Protein AF-A0A920JZI4-F1 (afdb_monomer_lite)

Sequence (38 aa):
MEFGTGCLKITPAHDFNDYKIGKKHDLEFINILIKMGN

Foldseek 3Di:
DDDPPPDDDAQLQPDPVSVVVCVVVVHDHDDPADPPGD

Radius of gyration: 12.33 Å; chains: 1; bounding box: 28×23×27 Å

Secondary structure (DSSP, 8-state):
--SSSS-----TTT-HHHHHHHHHTT--------TT--

pLDDT: mean 90.31, std 10.0, range [56.22, 98.06]

Structure (mmCIF, N/CA/C/O backbone):
data_AF-A0A920JZI4-F1
#
_entry.id   AF-A0A920JZI4-F1
#
loop_
_atom_site.group_PDB
_atom_site.id
_atom_site.type_symbol
_atom_site.label_atom_id
_atom_site.label_alt_id
_atom_site.label_comp_id
_atom_site.label_asym_id
_atom_site.label_entity_id
_atom_site.label_seq_id
_atom_site.pdbx_PDB_ins_code
_atom_site.Cartn_x
_atom_site.Cartn_y
_atom_site.Cartn_z
_atom_site.occupancy
_atom_site.B_iso_or_equiv
_atom_site.auth_seq_id
_atom_site.auth_comp_id
_atom_site.auth_asym_id
_atom_site.auth_atom_id
_atom_site.pdbx_PDB_model_num
ATOM 1 N N . MET A 1 1 ? -6.568 13.076 16.928 1.00 56.22 1 MET A N 1
ATOM 2 C CA . MET A 1 1 ? -5.610 12.611 15.907 1.00 56.22 1 MET A CA 1
ATOM 3 C C . MET A 1 1 ? -5.161 13.828 15.134 1.00 56.22 1 MET A C 1
ATOM 5 O O . MET A 1 1 ? -5.963 14.393 14.409 1.00 56.22 1 MET A O 1
ATOM 9 N N . GLU A 1 2 ? -3.913 14.226 15.342 1.00 76.31 2 GLU A N 1
ATOM 10 C CA . GLU A 1 2 ? -3.179 15.173 14.508 1.00 76.31 2 GLU A CA 1
ATOM 11 C C . GLU A 1 2 ? -1.870 14.473 14.122 1.00 76.31 2 GLU A C 1
ATOM 13 O O . GLU A 1 2 ? -1.042 14.171 14.977 1.00 76.31 2 GLU A O 1
ATOM 18 N N . PHE A 1 3 ? -1.762 14.130 12.841 1.00 74.38 3 PHE A N 1
ATOM 19 C CA . PHE A 1 3 ? -0.548 13.996 12.037 1.00 74.38 3 PHE A CA 1
ATOM 20 C C . PHE A 1 3 ? -1.020 13.902 10.579 1.00 74.38 3 PHE A C 1
ATOM 22 O O . PHE A 1 3 ? -1.886 13.083 10.261 1.00 74.38 3 PHE A O 1
ATOM 29 N N . GLY A 1 4 ? -0.466 14.753 9.708 1.00 78.38 4 GLY A N 1
ATOM 30 C CA . GLY A 1 4 ? -0.867 14.877 8.303 1.00 78.38 4 GLY A CA 1
ATOM 31 C C . GLY A 1 4 ? -2.262 15.489 8.093 1.00 78.38 4 GLY A C 1
ATOM 32 O O . GLY A 1 4 ? -2.905 15.962 9.024 1.00 78.38 4 GLY A O 1
ATOM 33 N N . THR A 1 5 ? -2.742 15.474 6.847 1.00 91.69 5 THR A N 1
ATOM 34 C CA . THR A 1 5 ? -4.009 16.105 6.416 1.00 91.69 5 THR A CA 1
ATOM 35 C C . THR A 1 5 ? -5.265 15.287 6.737 1.00 91.69 5 THR A C 1
ATOM 37 O O . THR A 1 5 ? -6.363 15.656 6.332 1.00 91.69 5 THR A O 1
ATOM 40 N N . GLY A 1 6 ? -5.117 14.143 7.408 1.00 90.25 6 GLY A N 1
ATOM 41 C CA . GLY A 1 6 ? -6.183 13.148 7.556 1.00 90.25 6 GLY A CA 1
ATOM 42 C C . GLY A 1 6 ? -6.339 12.211 6.350 1.00 90.25 6 GLY A C 1
ATOM 43 O O . GLY A 1 6 ? -7.139 11.281 6.410 1.00 90.25 6 GLY A O 1
ATOM 44 N N . CYS A 1 7 ? -5.549 12.396 5.286 1.00 90.19 7 CYS A N 1
ATOM 45 C CA . CYS A 1 7 ? -5.456 11.472 4.156 1.00 90.19 7 CYS A CA 1
ATOM 46 C C . CYS A 1 7 ? -4.039 10.895 4.044 1.00 90.19 7 CYS A C 1
ATOM 48 O O . CYS A 1 7 ? -3.053 11.603 4.248 1.00 90.19 7 CYS A O 1
ATOM 50 N N . LEU A 1 8 ? -3.941 9.6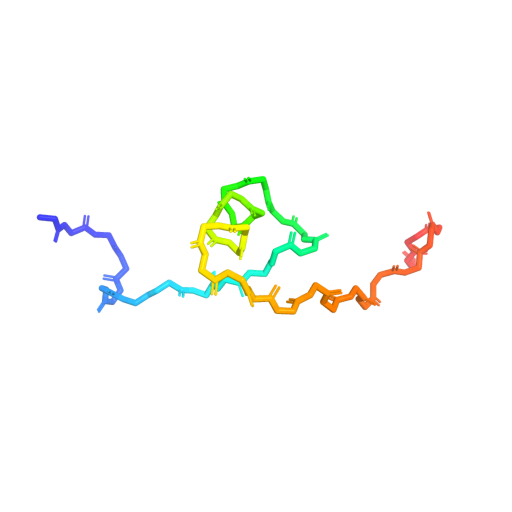12 3.690 1.00 92.06 8 LEU A N 1
ATOM 51 C CA . LEU A 1 8 ? -2.680 8.884 3.558 1.00 92.06 8 LEU A CA 1
ATOM 52 C C . LEU A 1 8 ? -2.551 8.310 2.143 1.00 92.06 8 LEU A C 1
ATOM 54 O O . LEU A 1 8 ? -3.505 7.750 1.607 1.00 92.06 8 LEU A O 1
ATOM 58 N N . LYS A 1 9 ? -1.364 8.439 1.545 1.00 93.75 9 LYS A N 1
ATOM 59 C CA . LYS A 1 9 ? -1.018 7.753 0.294 1.00 93.75 9 LYS A CA 1
ATOM 60 C C . LYS A 1 9 ? -0.764 6.275 0.593 1.00 93.75 9 LYS A C 1
ATOM 62 O O . LYS A 1 9 ? 0.050 5.992 1.460 1.00 93.75 9 LYS A O 1
ATOM 67 N N . ILE A 1 10 ? -1.398 5.383 -0.168 1.00 95.94 10 ILE A N 1
ATOM 68 C CA . ILE A 1 10 ? -1.232 3.930 -0.053 1.00 95.94 10 ILE A CA 1
ATOM 69 C C . ILE A 1 10 ? -0.488 3.400 -1.284 1.00 95.94 10 ILE A C 1
ATOM 71 O O . ILE A 1 10 ? -0.911 3.616 -2.419 1.00 95.94 10 ILE A O 1
ATOM 75 N N . THR A 1 11 ? 0.616 2.696 -1.057 1.00 95.94 11 THR A N 1
ATOM 76 C CA . THR A 1 11 ? 1.482 2.062 -2.060 1.00 95.94 11 THR A CA 1
ATOM 77 C C . THR A 1 11 ? 1.753 0.594 -1.690 1.00 95.94 11 THR A C 1
ATOM 79 O O . THR A 1 11 ? 2.820 0.270 -1.164 1.00 95.94 11 THR A O 1
ATOM 82 N N . PRO A 1 12 ? 0.812 -0.333 -1.971 1.00 96.50 12 PRO A N 1
ATOM 83 C CA . PRO A 1 12 ? 0.850 -1.706 -1.447 1.00 96.50 12 PRO A CA 1
ATOM 84 C C . PRO A 1 12 ? 2.068 -2.538 -1.872 1.00 96.50 12 PRO A C 1
ATOM 86 O O . PRO A 1 12 ? 2.421 -3.504 -1.200 1.00 96.50 12 PRO A O 1
ATOM 89 N N . ALA A 1 13 ? 2.712 -2.175 -2.984 1.00 95.75 13 ALA A N 1
ATOM 90 C CA . ALA A 1 13 ? 3.920 -2.832 -3.481 1.00 95.75 13 ALA A CA 1
ATOM 91 C C . ALA A 1 13 ? 5.220 -2.348 -2.806 1.00 95.75 13 ALA A C 1
ATOM 93 O O . ALA A 1 13 ? 6.283 -2.907 -3.073 1.00 95.75 13 ALA A O 1
ATOM 94 N N . HIS A 1 14 ? 5.155 -1.309 -1.966 1.00 94.94 14 HIS A N 1
ATOM 95 C CA . HIS A 1 14 ? 6.336 -0.575 -1.502 1.00 94.94 14 HIS A CA 1
ATOM 96 C C . HIS A 1 14 ? 6.397 -0.346 0.015 1.00 94.94 14 HIS A C 1
ATOM 98 O O . HIS A 1 14 ? 7.466 -0.008 0.517 1.00 94.94 14 HIS A O 1
ATOM 104 N N . ASP A 1 15 ? 5.301 -0.559 0.749 1.00 96.06 15 ASP A N 1
ATOM 105 C CA . ASP A 1 15 ? 5.252 -0.430 2.210 1.00 96.06 15 ASP A CA 1
ATOM 106 C C . ASP A 1 15 ? 4.457 -1.578 2.864 1.00 96.06 15 ASP A C 1
ATOM 108 O O . ASP A 1 15 ? 3.453 -2.058 2.332 1.00 96.06 15 ASP A O 1
ATOM 112 N N . PHE A 1 16 ? 4.902 -2.041 4.037 1.00 96.44 16 PHE A N 1
ATOM 113 C CA . PHE A 1 16 ? 4.297 -3.191 4.721 1.00 96.44 16 PHE A CA 1
ATOM 114 C C . PHE A 1 16 ? 2.929 -2.897 5.350 1.00 96.4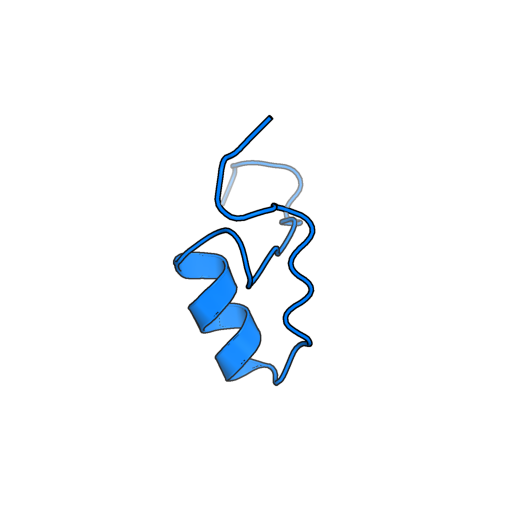4 16 PHE A C 1
ATOM 116 O O . PHE A 1 16 ? 2.097 -3.806 5.454 1.00 96.44 16 PHE A O 1
ATOM 123 N N . ASN A 1 17 ? 2.685 -1.666 5.803 1.00 96.38 17 ASN A N 1
ATOM 124 C CA . ASN A 1 17 ? 1.375 -1.273 6.319 1.00 96.38 17 ASN A CA 1
ATOM 125 C C . ASN A 1 17 ? 0.394 -1.117 5.158 1.00 96.38 17 ASN A C 1
ATOM 127 O O . ASN A 1 17 ? -0.718 -1.652 5.222 1.00 96.38 17 ASN A O 1
ATOM 131 N N . ASP A 1 18 ? 0.846 -0.507 4.064 1.00 97.19 18 ASP A N 1
ATOM 132 C CA . ASP A 1 18 ? 0.070 -0.381 2.832 1.00 97.19 18 ASP A CA 1
ATOM 133 C C . ASP A 1 18 ? -0.264 -1.745 2.225 1.00 97.19 18 ASP A C 1
ATOM 135 O O . ASP A 1 18 ? -1.380 -1.939 1.748 1.00 97.19 18 ASP A O 1
ATOM 139 N N . TYR A 1 19 ? 0.645 -2.724 2.297 1.00 97.19 19 TYR A N 1
ATOM 140 C CA . TYR A 1 19 ? 0.386 -4.097 1.852 1.00 97.19 19 TYR A CA 1
ATOM 141 C C . TYR A 1 19 ? -0.820 -4.709 2.578 1.00 97.19 19 TYR A C 1
ATOM 143 O O . TYR A 1 19 ? -1.706 -5.297 1.952 1.00 97.19 19 TYR A O 1
ATOM 151 N N . LYS A 1 20 ? -0.882 -4.556 3.907 1.00 97.69 20 LYS A N 1
ATOM 152 C CA . LYS A 1 20 ? -1.992 -5.078 4.721 1.00 97.69 20 LYS A CA 1
ATOM 153 C C . LYS A 1 20 ? -3.306 -4.377 4.385 1.00 97.69 20 LYS A C 1
ATOM 155 O O . LYS A 1 20 ? -4.337 -5.040 4.285 1.00 97.69 20 LYS A O 1
ATOM 160 N N . ILE A 1 21 ? -3.265 -3.059 4.189 1.00 96.94 21 ILE A N 1
ATOM 161 C CA . ILE A 1 21 ? -4.430 -2.262 3.782 1.00 96.94 21 ILE A CA 1
ATOM 162 C C . ILE A 1 21 ? -4.892 -2.696 2.384 1.00 96.94 21 ILE A C 1
ATOM 164 O O . ILE A 1 21 ? -6.068 -2.998 2.198 1.00 96.94 21 ILE A O 1
ATOM 168 N N . GLY A 1 22 ? -3.967 -2.835 1.434 1.00 97.12 22 GLY A N 1
ATOM 169 C CA . GLY A 1 22 ? -4.244 -3.294 0.076 1.00 97.12 22 GLY A CA 1
ATOM 170 C C . GLY A 1 22 ? -4.874 -4.683 0.043 1.00 97.12 22 GLY A C 1
ATOM 1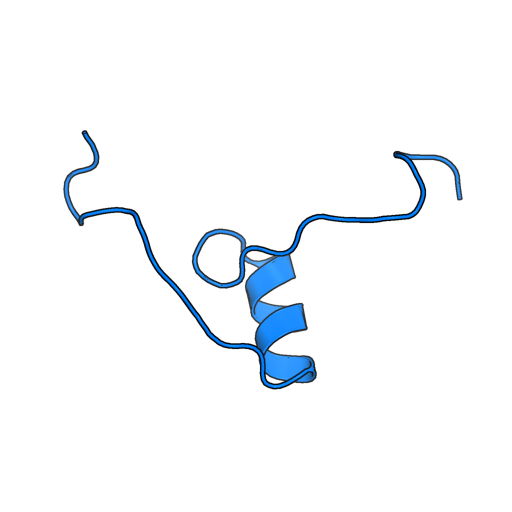71 O O . GLY A 1 22 ? -5.881 -4.869 -0.627 1.00 97.12 22 GLY A O 1
ATOM 172 N N . LYS A 1 23 ? -4.371 -5.638 0.837 1.00 97.31 23 LYS A N 1
ATOM 173 C CA . LYS A 1 23 ? -4.987 -6.971 0.958 1.00 97.31 23 LYS A CA 1
ATOM 174 C C . LYS A 1 23 ? -6.375 -6.940 1.591 1.00 97.31 23 LYS A C 1
ATOM 176 O O . LYS A 1 23 ? -7.243 -7.690 1.165 1.00 97.31 23 LYS A O 1
ATOM 181 N N . LYS A 1 24 ? -6.596 -6.089 2.595 1.00 98.06 24 LYS A N 1
ATOM 182 C CA . LYS A 1 24 ? -7.901 -5.958 3.261 1.00 98.06 24 LYS A CA 1
ATOM 183 C C . LYS A 1 24 ? -8.977 -5.385 2.333 1.00 98.06 24 LYS A C 1
ATOM 185 O O . LYS A 1 24 ? -10.147 -5.716 2.497 1.00 98.06 24 LYS A O 1
ATOM 190 N N . HIS A 1 25 ? -8.582 -4.520 1.404 1.00 97.38 25 HIS A N 1
ATOM 191 C CA . HIS A 1 25 ? -9.485 -3.797 0.510 1.00 97.38 25 HIS A CA 1
ATOM 192 C C . HIS A 1 25 ? -9.415 -4.266 -0.953 1.00 97.38 25 HIS A C 1
ATOM 194 O O . HIS A 1 25 ? -9.999 -3.612 -1.808 1.00 97.38 25 HIS A O 1
ATOM 200 N N . ASP A 1 26 ? -8.719 -5.376 -1.223 1.00 97.25 26 ASP A N 1
ATOM 201 C CA . ASP A 1 26 ? -8.519 -5.960 -2.559 1.00 97.25 26 ASP A CA 1
ATOM 202 C C . ASP A 1 26 ? -8.010 -4.952 -3.611 1.00 97.25 26 ASP A C 1
ATOM 204 O O . ASP A 1 26 ? -8.507 -4.860 -4.730 1.00 97.25 26 ASP A O 1
ATOM 208 N N . LEU A 1 27 ? -7.022 -4.137 -3.221 1.00 96.62 27 LEU A N 1
ATOM 209 C CA . LEU A 1 27 ? -6.400 -3.146 -4.104 1.00 96.62 27 LEU A CA 1
ATOM 210 C C . LEU A 1 27 ? -5.360 -3.792 -5.026 1.00 96.62 27 LEU A C 1
ATOM 212 O O . LEU A 1 27 ? -4.699 -4.761 -4.657 1.00 96.62 27 LEU A O 1
ATOM 216 N N . GLU A 1 28 ? -5.151 -3.203 -6.201 1.00 95.62 28 GLU A N 1
ATOM 217 C CA . GLU A 1 28 ? -4.108 -3.622 -7.137 1.00 95.62 28 GLU A CA 1
ATOM 218 C C . GLU A 1 28 ? -2.692 -3.308 -6.611 1.00 95.62 28 GLU A C 1
ATOM 220 O O . GLU A 1 28 ? -2.444 -2.283 -5.971 1.00 95.62 28 GLU A O 1
ATOM 225 N N . PHE A 1 29 ? -1.738 -4.194 -6.910 1.00 95.50 29 PHE A N 1
ATOM 226 C CA . PHE A 1 29 ? -0.339 -4.082 -6.496 1.00 95.50 29 PHE A CA 1
ATOM 227 C C . PHE A 1 29 ? 0.533 -3.716 -7.700 1.00 95.50 29 PHE A C 1
ATOM 229 O O . PHE A 1 29 ? 1.094 -4.587 -8.363 1.00 95.50 29 PHE A O 1
ATOM 236 N N . ILE A 1 30 ? 0.662 -2.417 -7.971 1.00 94.12 30 ILE A N 1
ATOM 237 C CA . ILE A 1 30 ? 1.500 -1.897 -9.060 1.00 94.12 30 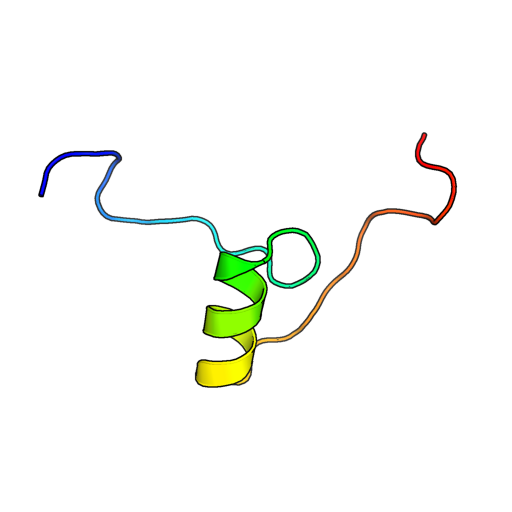ILE A CA 1
ATOM 238 C C . ILE A 1 30 ? 2.916 -1.643 -8.528 1.00 94.12 30 ILE A C 1
ATOM 240 O O . ILE A 1 30 ? 3.097 -0.833 -7.621 1.00 94.12 30 ILE A O 1
ATOM 244 N N . ASN A 1 31 ? 3.920 -2.319 -9.099 1.00 93.19 31 ASN A N 1
ATOM 245 C CA . ASN A 1 31 ? 5.332 -2.131 -8.755 1.00 93.19 31 ASN A CA 1
ATOM 246 C C . ASN A 1 31 ? 6.068 -1.393 -9.882 1.00 93.19 31 ASN A C 1
ATOM 248 O O . ASN A 1 31 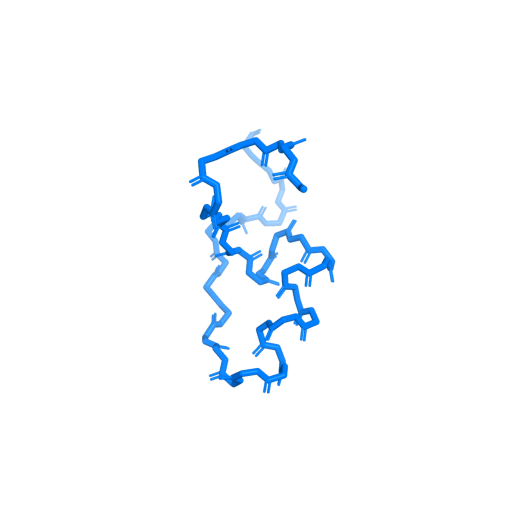? 6.161 -1.900 -10.998 1.00 93.19 31 ASN A O 1
ATOM 252 N N . ILE A 1 32 ? 6.626 -0.222 -9.570 1.00 91.75 32 ILE A N 1
ATOM 253 C CA . ILE A 1 32 ? 7.409 0.594 -10.514 1.00 91.75 32 ILE A CA 1
ATOM 254 C C . ILE A 1 32 ? 8.929 0.468 -10.322 1.00 91.75 32 ILE A C 1
ATOM 256 O O . ILE A 1 32 ? 9.695 1.074 -11.069 1.00 91.75 32 ILE A O 1
ATOM 260 N N . LEU A 1 33 ? 9.380 -0.290 -9.317 1.00 91.12 33 LEU A N 1
ATOM 261 C CA . LEU A 1 33 ? 10.796 -0.485 -9.010 1.00 91.12 33 LEU A CA 1
ATOM 262 C C . LEU A 1 33 ? 11.309 -1.782 -9.640 1.00 91.12 33 LEU A C 1
ATOM 264 O O . LEU A 1 33 ? 10.757 -2.866 -9.432 1.00 91.12 33 LEU A O 1
ATOM 268 N N . ILE A 1 34 ? 12.413 -1.671 -10.376 1.00 87.56 34 ILE A N 1
ATOM 269 C CA . ILE A 1 34 ? 13.149 -2.821 -10.903 1.00 87.56 34 ILE A CA 1
ATOM 270 C C . ILE A 1 34 ? 14.082 -3.403 -9.836 1.00 87.56 34 ILE A C 1
ATOM 272 O O . ILE A 1 34 ? 14.546 -2.705 -8.937 1.00 87.56 34 ILE A O 1
ATOM 276 N N . LYS A 1 35 ? 14.393 -4.699 -9.957 1.00 84.69 35 LYS A N 1
ATOM 277 C CA . LYS A 1 35 ? 15.116 -5.485 -8.941 1.00 84.69 35 LYS A CA 1
ATOM 278 C C . LYS A 1 35 ? 16.468 -4.902 -8.500 1.00 84.69 35 LYS A C 1
ATOM 280 O O . LYS A 1 35 ? 16.891 -5.185 -7.385 1.00 84.69 35 LYS A O 1
ATOM 285 N N . MET A 1 36 ? 17.151 -4.139 -9.351 1.00 78.25 36 MET A N 1
ATOM 286 C CA . MET A 1 36 ? 18.485 -3.607 -9.042 1.00 78.25 36 MET A CA 1
ATOM 287 C C . MET A 1 36 ? 18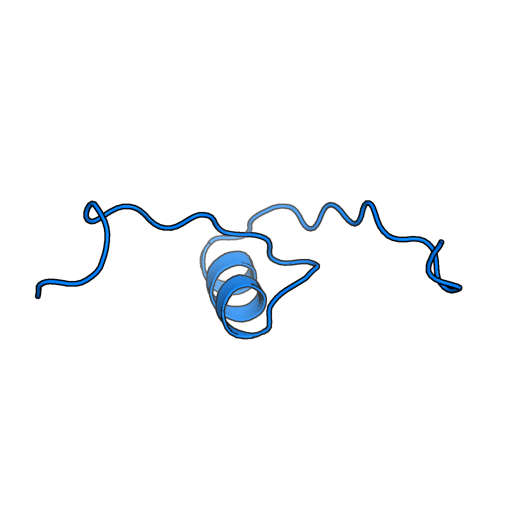.477 -2.232 -8.364 1.00 78.25 36 MET A C 1
ATOM 289 O O . MET A 1 36 ? 19.539 -1.799 -7.931 1.00 78.25 36 MET A O 1
ATOM 293 N N . GLY A 1 37 ? 17.323 -1.561 -8.238 1.00 71.94 37 GLY A N 1
ATOM 294 C CA . GLY A 1 37 ? 17.320 -0.114 -7.994 1.00 71.94 37 GLY A CA 1
ATOM 295 C C . GLY A 1 37 ? 17.982 0.633 -9.162 1.00 71.94 37 GLY A C 1
ATOM 296 O O . GLY A 1 37 ? 18.671 0.027 -9.980 1.00 71.94 37 GLY A O 1
ATOM 297 N N . ASN A 1 38 ? 17.725 1.929 -9.300 1.00 64.19 38 ASN A N 1
ATOM 298 C CA . ASN A 1 38 ? 18.517 2.755 -10.219 1.00 64.19 38 ASN A CA 1
ATOM 299 C C . ASN A 1 38 ? 19.821 3.186 -9.551 1.00 64.19 38 ASN A C 1
ATOM 301 O O . ASN A 1 38 ? 19.786 3.391 -8.315 1.00 64.19 38 ASN A O 1
#